Protein AF-A0A914WBE8-F1 (afdb_monomer)

Foldseek 3Di:
DADDPDPALVRVLVVCVVPPDQPEEAAEAPDPRLPPPVRQDCVSHYNYDHDDPVVDQADPVDRVRHCVVVVVLVVVLVVVCVVVVHDDPVCVRVSVVVSVLCVVDPDDPPSVVVVVVCCCVVVVVVVVVVD

Organism: NCBI:txid2011161

InterPro domains:
  IPR024445 ISXO2-like transposase domain [PF12762] (5-103)
  IPR024445 ISXO2-like transposase domain [SM01126] (1-104)
  IPR053164 IS1016-like transposase [PTHR47163] (1-114)

Nearest PDB structures (foldseek):
  8c9b-asse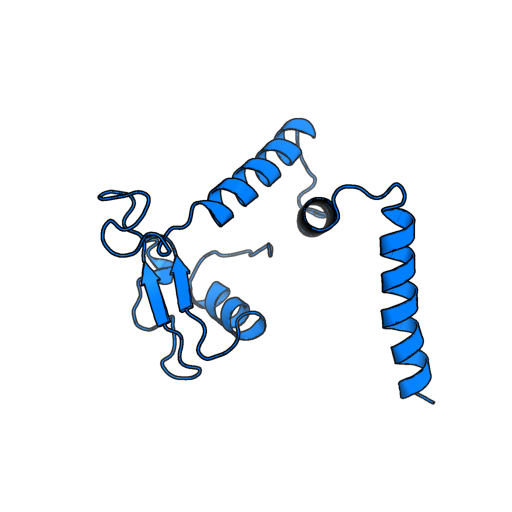mbly1_E  TM=3.883E-01  e=2.668E+00  Escherichia coli
  8c97-assembly1_E  TM=4.570E-01  e=5.809E+00  Escherichia coli
  8c9a-assembly1_E  TM=3.770E-01  e=4.200E+00  Escherichia coli
  6i28-assembly1_A  TM=3.849E-01  e=6.198E+00  Cydia pomonella granulosis virus (isolate Mexican)
  8c99-assembly1_E  TM=4.943E-01  e=7.529E+00  Escherichia coli

Solvent-accessible surface area (backbone atoms only — not comparable to full-atom values): 8111 Å² total; per-residue (Å²): 140,78,85,67,99,55,82,46,37,88,60,46,42,62,55,45,62,73,77,47,64,70,67,41,77,47,72,43,60,71,49,69,50,71,63,42,81,77,56,70,39,81,74,62,38,56,47,77,45,67,40,53,71,92,82,36,78,45,43,92,89,45,75,85,48,49,57,60,68,62,54,51,52,50,49,55,53,54,49,55,47,57,74,62,75,62,79,61,78,96,49,45,65,57,56,50,50,53,50,52,51,50,72,76,58,71,91,58,102,41,68,67,55,54,52,50,51,52,50,51,57,60,53,52,52,54,59,65,77,74,110

Secondary structure (DSSP, 8-state):
----S--SHHHHHHHHHHHS-TT-EEEEE--HHHH-TTTS-TTTT-EEEEE-TTT-SB-SS-TT-B-HHHHHHHHHHHHHHHHTT---GGGHHHHHHHHHHHHHSTT-S-HHHHHHHHHHHHHHHHHHHT-

Structure (mmCIF, N/CA/C/O backbone):
data_AF-A0A914WBE8-F1
#
_entry.id   AF-A0A914WBE8-F1
#
loop_
_atom_site.group_PDB
_atom_site.id
_atom_site.type_symbol
_atom_site.label_atom_id
_atom_site.label_alt_id
_atom_site.label_comp_id
_atom_site.label_asym_id
_atom_site.label_entity_id
_atom_site.label_seq_id
_atom_site.pdbx_PDB_ins_code
_atom_site.Cartn_x
_atom_site.Cartn_y
_atom_site.Cartn_z
_atom_site.occupancy
_atom_site.B_iso_or_equiv
_atom_site.auth_seq_id
_atom_site.auth_comp_id
_atom_site.auth_asym_id
_atom_site.auth_atom_id
_atom_site.pdbx_PDB_model_num
ATOM 1 N N . MET A 1 1 ? 1.634 -2.634 -3.545 1.00 87.50 1 MET A N 1
ATOM 2 C CA . MET A 1 1 ? 0.555 -2.949 -4.502 1.00 87.50 1 MET A CA 1
ATOM 3 C C . MET A 1 1 ? 0.769 -4.366 -4.963 1.00 87.50 1 MET A C 1
ATOM 5 O O . MET A 1 1 ? 1.912 -4.752 -5.155 1.00 87.50 1 MET A O 1
ATOM 9 N N . VAL A 1 2 ? -0.312 -5.123 -5.074 1.00 88.56 2 VAL A N 1
ATOM 10 C CA . VAL A 1 2 ? -0.303 -6.517 -5.516 1.00 88.56 2 VAL A CA 1
ATOM 11 C C . VAL A 1 2 ? -1.432 -6.639 -6.529 1.00 88.56 2 VAL A C 1
ATOM 13 O O . VAL A 1 2 ? -2.522 -6.114 -6.288 1.00 88.56 2 VAL A O 1
ATOM 16 N N . GLU A 1 3 ? -1.145 -7.241 -7.677 1.00 90.88 3 GLU A N 1
ATOM 17 C CA . GLU A 1 3 ? -2.164 -7.562 -8.672 1.00 90.88 3 GLU A CA 1
ATOM 18 C C . GLU A 1 3 ? -3.012 -8.736 -8.173 1.00 90.88 3 GLU A C 1
ATOM 20 O O . GLU A 1 3 ? -2.487 -9.688 -7.597 1.00 90.88 3 GLU A O 1
ATOM 25 N N . VAL A 1 4 ? -4.330 -8.642 -8.349 1.00 90.38 4 VAL A N 1
ATOM 26 C CA . VAL A 1 4 ? -5.281 -9.675 -7.933 1.00 90.38 4 VAL A CA 1
ATOM 27 C C . VAL A 1 4 ? -6.319 -9.889 -9.026 1.00 90.38 4 VAL A C 1
ATOM 29 O O . VAL A 1 4 ? -6.890 -8.925 -9.538 1.00 90.38 4 VAL A O 1
ATOM 32 N N . ASP A 1 5 ? -6.613 -11.150 -9.334 1.00 88.94 5 ASP A N 1
ATOM 33 C CA . ASP A 1 5 ? -7.613 -11.510 -10.350 1.00 88.94 5 ASP A CA 1
ATOM 34 C C . ASP A 1 5 ? -9.038 -11.166 -9.904 1.00 88.94 5 ASP A C 1
ATOM 36 O O . ASP A 1 5 ? -9.904 -10.793 -10.698 1.00 88.94 5 ASP A O 1
ATOM 40 N N . ARG A 1 6 ? -9.297 -11.293 -8.598 1.00 90.38 6 ARG A N 1
ATOM 41 C CA . ARG A 1 6 ? -10.583 -10.984 -7.977 1.00 90.38 6 ARG A CA 1
ATOM 42 C C . ARG A 1 6 ? -10.365 -10.115 -6.759 1.00 90.38 6 ARG A C 1
ATOM 44 O O . ARG A 1 6 ? -9.390 -10.256 -6.029 1.00 90.38 6 ARG A O 1
ATOM 51 N N . ARG A 1 7 ? -11.319 -9.222 -6.527 1.00 87.69 7 ARG A N 1
ATOM 52 C CA . ARG A 1 7 ? -11.278 -8.288 -5.402 1.00 87.69 7 ARG A CA 1
ATOM 53 C C . ARG A 1 7 ? -12.159 -8.748 -4.228 1.00 87.69 7 ARG A C 1
ATOM 55 O O . ARG A 1 7 ? -12.402 -7.982 -3.311 1.00 87.69 7 ARG A O 1
ATOM 62 N N . ASP A 1 8 ? -12.676 -9.972 -4.250 1.00 88.19 8 ASP A N 1
ATOM 63 C CA . ASP A 1 8 ? -13.454 -10.487 -3.123 1.00 88.19 8 ASP A CA 1
ATOM 64 C C . ASP A 1 8 ? -12.583 -10.787 -1.902 1.00 88.19 8 ASP A C 1
ATOM 66 O O . ASP A 1 8 ? -11.361 -10.923 -1.970 1.00 88.19 8 ASP A O 1
ATOM 70 N N . ALA A 1 9 ? -13.243 -10.875 -0.760 1.00 84.94 9 ALA A N 1
ATOM 71 C CA . ALA A 1 9 ? -12.573 -10.989 0.515 1.00 84.94 9 ALA A CA 1
ATOM 72 C C . ALA A 1 9 ? -11.835 -12.330 0.689 1.00 84.94 9 ALA A C 1
ATOM 74 O O . ALA A 1 9 ? -10.725 -12.350 1.218 1.00 84.94 9 ALA A O 1
ATOM 75 N N . ALA A 1 10 ? -12.353 -13.413 0.096 1.00 87.25 10 ALA A N 1
ATOM 76 C CA . ALA A 1 10 ? -11.671 -14.706 0.040 1.00 87.25 10 ALA A CA 1
ATOM 77 C C . ALA A 1 10 ? -10.312 -14.632 -0.685 1.00 87.25 10 ALA A C 1
ATOM 79 O O . ALA A 1 10 ? -9.390 -15.368 -0.336 1.00 87.25 10 ALA A O 1
ATOM 80 N N . THR A 1 11 ? -10.168 -13.744 -1.674 1.00 89.38 11 THR A N 1
ATOM 81 C CA . THR A 1 11 ? -8.883 -13.463 -2.327 1.00 89.38 11 THR A CA 1
ATOM 82 C C . THR A 1 11 ? -8.019 -12.485 -1.523 1.00 89.38 11 THR A C 1
ATOM 84 O O . THR A 1 11 ? -6.810 -12.682 -1.423 1.00 89.38 11 THR A O 1
ATOM 87 N N . LEU A 1 12 ? -8.606 -11.444 -0.927 1.00 88.25 12 LEU A N 1
ATOM 88 C CA . LEU A 1 12 ? -7.844 -10.397 -0.235 1.00 88.25 12 LEU A CA 1
ATOM 89 C C . LEU A 1 12 ? -7.328 -10.819 1.149 1.00 88.25 12 LEU A C 1
ATOM 91 O O . LEU A 1 12 ? -6.243 -10.395 1.546 1.00 88.25 12 LEU A O 1
ATOM 95 N N . MET A 1 13 ? -8.066 -11.650 1.885 1.00 87.00 13 MET A N 1
ATOM 96 C CA . MET A 1 13 ? -7.734 -11.975 3.272 1.00 87.00 13 MET A CA 1
ATOM 97 C C . MET A 1 13 ? -6.410 -12.736 3.436 1.00 87.00 13 MET A C 1
ATOM 99 O O . MET A 1 13 ? -5.598 -12.317 4.264 1.00 87.00 13 MET A O 1
ATOM 103 N N . PRO A 1 14 ? -6.103 -13.775 2.633 1.00 88.12 14 PRO A N 1
ATOM 104 C CA . PRO A 1 14 ? -4.800 -14.437 2.703 1.00 88.12 14 PRO A CA 1
ATOM 105 C C . PRO A 1 14 ? -3.635 -13.479 2.416 1.00 88.12 14 PRO A C 1
ATOM 107 O O . PRO A 1 14 ? -2.590 -13.561 3.058 1.00 88.12 14 PRO A O 1
ATOM 110 N N . ILE A 1 15 ? -3.827 -12.526 1.496 1.00 90.50 15 ILE A N 1
ATOM 111 C CA . ILE A 1 15 ? -2.816 -11.514 1.156 1.00 90.50 15 ILE A CA 1
ATOM 112 C C . ILE A 1 15 ? -2.595 -10.573 2.345 1.00 90.50 15 ILE A C 1
ATOM 114 O O . ILE A 1 15 ? -1.454 -10.294 2.710 1.00 90.50 15 ILE A O 1
ATOM 118 N N . ILE A 1 16 ? -3.669 -10.107 2.987 1.00 88.12 16 ILE A N 1
ATOM 119 C CA . ILE A 1 16 ? -3.570 -9.276 4.193 1.00 88.12 16 ILE A CA 1
ATOM 120 C C . ILE A 1 16 ? -2.819 -10.034 5.291 1.00 88.12 16 ILE A C 1
ATOM 122 O O . ILE A 1 16 ? -1.887 -9.485 5.868 1.00 88.12 16 ILE A O 1
ATOM 126 N N . GLN A 1 17 ? -3.152 -11.301 5.537 1.00 87.81 17 GLN A N 1
ATOM 127 C CA . GLN A 1 17 ? -2.494 -12.117 6.563 1.00 87.81 17 GLN A CA 1
ATOM 128 C C . GLN A 1 17 ? -1.010 -12.370 6.290 1.00 87.81 17 GLN A C 1
ATOM 130 O O . GLN A 1 17 ? -0.215 -12.443 7.225 1.00 87.81 17 GLN A O 1
ATOM 135 N N . GLN A 1 18 ? -0.631 -12.486 5.019 1.00 90.25 18 GLN A N 1
ATOM 136 C CA . GLN A 1 18 ? 0.757 -12.682 4.619 1.00 90.25 18 GLN A CA 1
ATOM 137 C C . GLN A 1 18 ? 1.624 -11.443 4.883 1.00 90.25 18 GLN A C 1
ATOM 139 O O . GLN A 1 18 ? 2.783 -11.580 5.272 1.00 90.25 18 GLN A O 1
ATOM 144 N N . TRP A 1 19 ? 1.087 -10.242 4.647 1.00 89.88 19 TRP A N 1
ATOM 145 C CA . TRP A 1 19 ? 1.879 -9.005 4.620 1.00 89.88 19 TRP A CA 1
ATOM 146 C C . TRP A 1 19 ? 1.629 -8.065 5.802 1.00 89.88 19 TRP A C 1
ATOM 148 O O . TRP A 1 19 ? 2.448 -7.185 6.064 1.00 89.88 19 TRP A O 1
ATOM 158 N N . VAL A 1 20 ? 0.516 -8.228 6.519 1.00 89.06 20 VAL A N 1
ATOM 159 C CA . VAL A 1 20 ? 0.127 -7.381 7.650 1.00 89.06 20 VAL A CA 1
ATOM 160 C C . VAL A 1 20 ? 0.274 -8.155 8.949 1.00 89.06 20 VAL A C 1
ATOM 162 O O . VAL A 1 20 ? -0.369 -9.183 9.170 1.00 89.06 20 VAL A O 1
ATOM 165 N N . LEU A 1 21 ? 1.095 -7.610 9.846 1.00 91.06 21 LEU A N 1
ATOM 166 C CA . LEU A 1 21 ? 1.358 -8.217 11.143 1.00 91.06 21 LEU A CA 1
ATOM 167 C C . LEU A 1 21 ? 0.072 -8.343 11.983 1.00 91.06 21 LEU A C 1
ATOM 169 O O . LEU A 1 21 ? -0.711 -7.385 12.045 1.00 91.06 21 LEU A O 1
ATOM 173 N N . PRO A 1 22 ? -0.116 -9.471 12.691 1.00 89.38 22 PRO A N 1
ATOM 174 C CA . PRO A 1 22 ? -1.112 -9.602 13.752 1.00 89.38 22 PRO A CA 1
ATOM 175 C C . PRO A 1 22 ? -1.074 -8.424 14.735 1.00 89.38 22 PRO A C 1
ATOM 177 O O . PRO A 1 22 ? 0.001 -7.948 15.092 1.00 89.38 22 PRO A O 1
ATOM 180 N N . GLY A 1 23 ? -2.233 -7.958 15.192 1.00 87.88 23 GLY A N 1
ATOM 181 C CA . GLY A 1 23 ? -2.366 -6.817 16.107 1.00 87.88 23 GLY A CA 1
ATOM 182 C C . GLY A 1 23 ? -2.389 -5.449 15.419 1.00 87.88 23 GLY A C 1
ATOM 183 O O . GLY A 1 23 ? -2.658 -4.440 16.072 1.00 87.88 23 GLY A O 1
ATOM 184 N N . SER A 1 24 ? -2.131 -5.390 14.109 1.00 90.50 24 SER A N 1
ATOM 185 C CA . SER A 1 24 ? -2.136 -4.128 13.365 1.00 90.50 24 SER A CA 1
ATOM 186 C C . SER A 1 24 ? -3.540 -3.533 13.247 1.00 90.50 24 SER A C 1
ATOM 188 O O . SER A 1 24 ? -4.549 -4.241 13.158 1.00 90.50 24 SER A O 1
ATOM 190 N N . ARG A 1 25 ? -3.596 -2.200 13.177 1.00 90.38 25 ARG A N 1
ATOM 191 C CA . ARG A 1 25 ? -4.806 -1.460 12.813 1.00 90.38 25 ARG A CA 1
ATOM 192 C C . ARG A 1 25 ? -4.902 -1.365 11.291 1.00 90.38 25 ARG A C 1
ATOM 194 O O . ARG A 1 25 ? -4.005 -0.810 10.660 1.00 90.38 25 ARG A O 1
ATOM 201 N N . VAL A 1 26 ? -5.977 -1.895 10.715 1.00 89.88 26 VAL A N 1
ATOM 202 C CA . VAL A 1 26 ? -6.243 -1.883 9.271 1.00 89.88 26 VAL A CA 1
ATOM 203 C C . VAL A 1 26 ? -7.352 -0.876 8.989 1.00 89.88 26 VAL A C 1
ATOM 205 O O . VAL A 1 26 ? -8.459 -1.014 9.505 1.00 89.88 26 VAL A O 1
ATOM 208 N N . ILE A 1 27 ? -7.047 0.144 8.186 1.00 90.75 27 ILE A N 1
ATOM 209 C CA . ILE A 1 27 ? -7.990 1.201 7.806 1.00 90.75 27 ILE A CA 1
ATOM 210 C C . ILE A 1 27 ? -8.374 0.996 6.340 1.00 90.75 27 ILE A C 1
ATOM 212 O O . ILE A 1 27 ? -7.494 0.958 5.478 1.00 90.75 27 ILE A O 1
ATOM 216 N N . THR A 1 28 ? -9.667 0.859 6.052 1.00 89.88 28 THR A N 1
ATOM 217 C CA . THR A 1 28 ? -10.188 0.678 4.684 1.00 89.88 28 THR A CA 1
ATOM 218 C C . THR A 1 28 ? -11.307 1.665 4.383 1.00 89.88 28 THR A C 1
ATOM 220 O O . THR A 1 28 ? -11.820 2.330 5.280 1.00 89.88 28 THR A O 1
ATOM 223 N N . ASP A 1 29 ? -11.729 1.731 3.122 1.00 87.06 29 ASP A N 1
ATOM 224 C CA . ASP A 1 29 ? -13.035 2.291 2.780 1.00 87.06 29 ASP A CA 1
ATOM 225 C C . ASP A 1 29 ? -14.174 1.327 3.195 1.00 87.06 29 ASP A C 1
ATOM 227 O O . ASP A 1 29 ? -13.945 0.258 3.773 1.00 87.06 29 ASP A O 1
ATOM 231 N N . GLN A 1 30 ? -15.419 1.712 2.908 1.00 86.25 30 GLN A N 1
ATOM 232 C CA . GLN A 1 30 ? -16.621 0.917 3.191 1.00 86.25 30 GLN A CA 1
ATOM 233 C C . GLN A 1 30 ? -16.990 -0.071 2.078 1.00 86.25 30 GLN A C 1
ATOM 235 O O . GLN A 1 30 ? -18.163 -0.421 1.910 1.00 86.25 30 GLN A O 1
ATOM 240 N N . TRP A 1 31 ? -16.026 -0.517 1.274 1.00 84.38 31 TRP A N 1
ATOM 241 C CA . TRP A 1 31 ? -16.340 -1.476 0.231 1.00 84.38 31 TRP A CA 1
ATOM 242 C C . TRP A 1 31 ? -16.783 -2.827 0.818 1.00 84.38 31 TRP A C 1
ATOM 244 O O . TRP A 1 31 ? -16.256 -3.297 1.826 1.00 84.38 31 TRP A O 1
ATOM 254 N N . GLY A 1 32 ? -17.779 -3.461 0.187 1.00 81.06 32 GLY A N 1
ATOM 255 C CA . GLY A 1 32 ? -18.492 -4.610 0.760 1.00 81.06 32 GLY A CA 1
ATOM 256 C C . GLY A 1 32 ? -17.600 -5.800 1.125 1.00 81.06 32 GLY A C 1
ATOM 257 O O . GLY A 1 32 ? -17.879 -6.477 2.108 1.00 81.06 32 GLY A O 1
ATOM 258 N N . ALA A 1 33 ? -16.501 -6.009 0.391 1.00 80.19 33 ALA A N 1
ATOM 259 C CA . ALA A 1 33 ? -15.522 -7.053 0.693 1.00 80.19 33 ALA A CA 1
ATOM 260 C C . ALA A 1 33 ? -14.793 -6.831 2.033 1.00 80.19 33 ALA A C 1
ATOM 262 O O . ALA A 1 33 ? -14.401 -7.797 2.672 1.00 80.19 33 ALA A O 1
ATOM 263 N N . TYR A 1 34 ? -14.631 -5.585 2.489 1.00 79.81 34 TYR A N 1
ATOM 264 C CA . TYR A 1 34 ? -13.991 -5.280 3.775 1.00 79.81 34 TYR A CA 1
ATOM 265 C C . TYR A 1 34 ? -14.976 -5.251 4.945 1.00 79.81 34 TYR A C 1
ATOM 267 O O . TYR A 1 34 ? -14.580 -5.434 6.090 1.00 79.81 34 TYR A O 1
ATOM 275 N N . MET A 1 35 ? -16.256 -4.991 4.669 1.00 75.81 35 MET A N 1
ATOM 276 C CA . MET A 1 35 ? -17.282 -4.779 5.696 1.00 75.81 35 MET A CA 1
ATOM 277 C C . MET A 1 35 ? -17.899 -6.072 6.237 1.00 75.81 35 MET A C 1
ATOM 279 O O . MET A 1 35 ? -18.587 -6.043 7.258 1.00 75.81 35 MET A O 1
ATOM 283 N N . ALA A 1 36 ? -17.703 -7.207 5.566 1.00 68.94 36 ALA A N 1
ATOM 284 C CA . ALA A 1 36 ? -18.192 -8.481 6.067 1.00 68.94 36 ALA A CA 1
ATOM 285 C C . ALA A 1 36 ? -17.412 -8.859 7.342 1.00 68.94 36 ALA A C 1
ATOM 287 O O . ALA A 1 36 ? -16.215 -9.116 7.310 1.00 68.94 36 ALA A O 1
ATOM 288 N N . ALA A 1 37 ? -18.101 -8.896 8.487 1.00 54.53 37 ALA A N 1
ATOM 289 C CA . ALA A 1 37 ? -17.515 -9.110 9.819 1.00 54.53 37 ALA A CA 1
ATOM 290 C C . ALA A 1 37 ? -16.768 -10.452 10.001 1.00 54.53 37 ALA A C 1
ATOM 292 O O . ALA A 1 37 ? -16.142 -10.669 11.033 1.00 54.53 37 ALA A O 1
ATOM 293 N N . GLN A 1 38 ? -16.851 -11.360 9.024 1.00 57.59 38 GLN A N 1
ATOM 294 C CA . GLN A 1 38 ? -16.107 -12.623 8.994 1.00 57.59 38 GLN A CA 1
ATOM 295 C C . GLN A 1 38 ? -14.708 -12.483 8.388 1.00 57.59 38 GLN A C 1
ATOM 297 O O . GLN A 1 38 ? -13.895 -13.390 8.542 1.00 57.59 38 GLN A O 1
ATOM 302 N N . GLU A 1 39 ? -14.432 -11.379 7.697 1.00 65.44 39 GLU A N 1
ATOM 303 C CA . GLU A 1 39 ? -13.248 -11.282 6.854 1.00 65.44 39 GLU A CA 1
ATOM 304 C C . GLU A 1 39 ? -12.011 -10.979 7.686 1.00 65.44 39 GLU A C 1
ATOM 306 O O . GLU A 1 39 ? -11.029 -11.692 7.554 1.00 65.44 39 GLU A O 1
ATOM 311 N N . PHE A 1 40 ? -12.049 -10.019 8.617 1.00 72.75 40 PHE A N 1
ATOM 312 C CA . PHE A 1 40 ? -10.940 -9.824 9.555 1.00 72.75 40 PHE A CA 1
ATOM 313 C C . PHE A 1 40 ? -11.064 -10.810 10.722 1.00 72.75 40 PHE A C 1
ATOM 315 O O . PHE A 1 40 ? -11.914 -10.613 11.596 1.00 72.75 40 PHE A O 1
ATOM 322 N N . PRO A 1 41 ? -10.246 -11.877 10.771 1.00 69.75 41 PRO A N 1
ATOM 323 C CA . PRO A 1 41 ? -10.373 -12.867 11.823 1.00 69.75 41 PRO A CA 1
ATOM 324 C C . PRO A 1 41 ? -10.018 -12.255 13.181 1.00 69.75 41 PRO A C 1
ATOM 326 O O . PRO A 1 41 ? -9.162 -11.380 13.301 1.00 69.75 41 PRO A O 1
ATOM 329 N N . ALA A 1 42 ? -10.631 -12.781 14.240 1.00 65.50 42 ALA A N 1
ATOM 330 C CA . ALA A 1 42 ? -10.222 -12.466 15.609 1.00 65.50 42 ALA A CA 1
ATOM 331 C C . ALA A 1 42 ? -8.829 -13.038 15.952 1.00 65.50 42 ALA A C 1
ATOM 333 O O . ALA A 1 42 ? -8.229 -12.639 16.948 1.00 65.50 42 ALA A O 1
ATOM 334 N N . ASN A 1 43 ? -8.319 -13.973 15.139 1.00 58.91 43 ASN A N 1
ATOM 335 C CA . ASN A 1 43 ? -7.002 -14.583 15.273 1.00 58.91 43 ASN A CA 1
ATOM 336 C C . ASN A 1 43 ? -6.370 -14.832 13.883 1.00 58.91 43 ASN A C 1
ATOM 338 O O . ASN A 1 43 ? -6.904 -15.659 13.142 1.00 58.91 43 ASN A O 1
ATOM 342 N N . PRO A 1 44 ? -5.249 -14.180 13.526 1.00 63.84 44 PRO A N 1
ATOM 343 C CA . PRO A 1 44 ? -4.588 -13.109 14.271 1.00 63.84 44 PRO A CA 1
ATOM 344 C C . PRO A 1 44 ? -5.488 -11.879 14.430 1.00 63.84 44 PRO A C 1
ATOM 346 O O . PRO A 1 44 ? -6.231 -11.537 13.521 1.00 63.84 44 PRO A O 1
ATOM 349 N N . GLN A 1 45 ? -5.441 -11.225 15.590 1.00 78.25 45 GLN A N 1
ATOM 350 C CA . GLN A 1 45 ? -6.361 -10.131 15.905 1.00 78.25 45 GLN A CA 1
ATOM 351 C C . GLN A 1 45 ? -6.006 -8.874 15.101 1.00 78.25 45 GLN A C 1
ATOM 353 O O . GLN A 1 45 ? -4.941 -8.303 15.309 1.00 78.25 45 GLN A O 1
ATOM 358 N N . TYR A 1 46 ? -6.883 -8.419 14.207 1.00 86.19 46 TYR A N 1
ATOM 359 C CA . TYR A 1 46 ? -6.759 -7.114 13.546 1.00 86.19 46 TYR A CA 1
ATOM 360 C C . TYR A 1 46 ? -7.751 -6.117 14.145 1.00 86.19 46 TYR A C 1
ATOM 362 O O . TYR A 1 46 ? -8.895 -6.468 14.429 1.00 86.19 46 TYR A O 1
ATOM 370 N N . THR A 1 47 ? -7.341 -4.855 14.282 1.00 88.12 47 THR A N 1
ATOM 371 C CA . THR A 1 47 ? -8.279 -3.762 14.583 1.00 88.12 47 THR A CA 1
ATOM 372 C C . THR A 1 47 ? -8.715 -3.137 13.266 1.00 88.12 47 THR A C 1
ATOM 374 O O . THR A 1 47 ? -7.971 -2.346 12.686 1.00 88.12 47 THR A O 1
ATOM 377 N N . HIS A 1 48 ? -9.894 -3.506 12.769 1.00 87.94 48 HIS A N 1
ATOM 378 C CA . HIS A 1 48 ? -10.426 -2.958 11.520 1.00 87.94 48 HIS A CA 1
ATOM 379 C C . HIS A 1 48 ? -11.241 -1.685 11.762 1.00 87.94 48 HIS A C 1
ATOM 381 O O . HIS A 1 48 ? -12.076 -1.626 12.664 1.00 87.94 48 HIS A O 1
ATOM 387 N N . VAL A 1 49 ? -10.982 -0.661 10.949 1.00 88.38 49 VAL A N 1
ATOM 388 C CA . VAL A 1 49 ? -11.711 0.609 10.949 1.00 88.38 49 VAL A CA 1
ATOM 389 C C . VAL A 1 49 ? -12.059 0.975 9.509 1.00 88.38 49 VAL A C 1
ATOM 391 O O . VAL A 1 49 ? -11.178 1.041 8.654 1.00 88.38 49 VAL A O 1
ATOM 394 N N . ALA A 1 50 ? -13.333 1.250 9.240 1.00 87.56 50 ALA A N 1
ATOM 395 C CA . ALA A 1 50 ? -13.796 1.657 7.917 1.00 87.56 50 ALA A CA 1
ATOM 396 C C . ALA A 1 50 ? -14.098 3.163 7.866 1.00 87.56 50 ALA A C 1
ATOM 398 O O . ALA A 1 50 ? -14.849 3.682 8.694 1.00 87.56 50 ALA A O 1
ATOM 399 N N . VAL A 1 51 ? -13.550 3.854 6.866 1.00 86.00 51 VAL A N 1
ATOM 400 C CA . VAL A 1 51 ? -13.780 5.280 6.602 1.00 86.00 51 VAL A CA 1
ATOM 401 C C . VAL A 1 51 ? -15.056 5.451 5.788 1.00 86.00 51 VAL A C 1
ATOM 403 O O . VAL A 1 51 ? -15.187 4.918 4.684 1.00 86.00 51 VAL A O 1
ATOM 406 N N . ASN A 1 52 ? -16.005 6.229 6.313 1.00 85.06 52 ASN A N 1
ATOM 407 C CA . ASN A 1 52 ? -17.243 6.532 5.604 1.00 85.06 52 ASN A CA 1
ATOM 408 C C . ASN A 1 52 ? -17.115 7.805 4.753 1.00 85.06 52 ASN A C 1
ATOM 410 O O . ASN A 1 52 ? -17.451 8.904 5.202 1.00 85.06 52 ASN A O 1
ATOM 414 N N . HIS A 1 53 ? -16.735 7.635 3.485 1.00 82.75 53 HIS A N 1
ATOM 415 C CA . HIS A 1 53 ? -16.580 8.733 2.522 1.00 82.75 53 HIS A CA 1
ATOM 416 C C . HIS A 1 53 ? -17.866 9.514 2.209 1.00 82.75 53 HIS A C 1
ATOM 418 O O . HIS A 1 53 ? -17.784 10.611 1.662 1.00 82.75 53 HIS A O 1
ATOM 424 N N . THR A 1 54 ? -19.053 9.005 2.563 1.00 85.12 54 THR A N 1
ATOM 425 C CA . THR A 1 54 ? -20.297 9.787 2.431 1.00 85.12 54 THR A CA 1
ATOM 426 C C . THR A 1 54 ? -20.454 10.833 3.536 1.00 8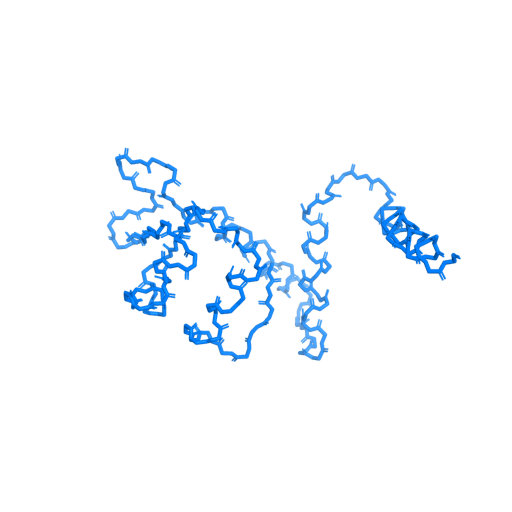5.12 54 THR A C 1
ATOM 428 O O . THR A 1 54 ? -21.164 11.819 3.353 1.00 85.12 54 THR A O 1
ATOM 431 N N . LEU A 1 55 ? -19.782 10.641 4.676 1.00 84.81 55 LEU A N 1
ATOM 432 C CA . LEU A 1 55 ? -19.877 11.513 5.847 1.00 84.81 55 LEU A CA 1
ATOM 433 C C . LEU A 1 55 ? -18.641 12.400 6.020 1.00 84.81 55 LEU A C 1
ATOM 435 O O . LEU A 1 55 ? -18.763 13.555 6.443 1.00 84.81 55 LEU A O 1
ATOM 439 N N . HIS A 1 56 ? -17.452 11.851 5.761 1.00 82.75 56 HIS A N 1
ATOM 440 C CA . HIS A 1 56 ? -16.179 12.527 5.982 1.00 82.75 56 HIS A CA 1
ATOM 441 C C . HIS A 1 56 ? -15.027 11.863 5.206 1.00 82.75 56 HIS A C 1
ATOM 443 O O . HIS A 1 56 ? -15.002 10.652 5.023 1.00 82.75 56 HIS A O 1
ATOM 449 N N . PHE A 1 57 ? -14.045 12.663 4.778 1.00 81.56 57 PHE A N 1
ATOM 450 C CA . PHE A 1 57 ? -12.802 12.176 4.149 1.00 81.56 57 PHE A CA 1
ATOM 451 C C . PHE A 1 57 ? -11.709 11.826 5.171 1.00 81.56 57 PHE A C 1
ATOM 453 O O . PHE A 1 57 ? -10.798 11.055 4.891 1.00 81.56 57 PHE A O 1
ATOM 460 N N . VAL A 1 58 ? -11.805 12.413 6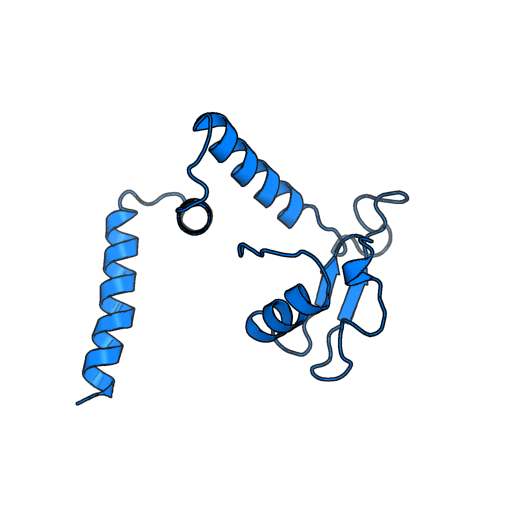.360 1.00 85.12 58 VAL A N 1
ATOM 461 C CA . VAL A 1 58 ? -10.964 12.158 7.530 1.00 85.12 58 VAL A CA 1
ATOM 462 C C . VAL A 1 58 ? -11.916 12.091 8.715 1.00 85.12 58 VAL A C 1
ATOM 464 O O . VAL A 1 58 ? -12.794 12.955 8.813 1.00 85.12 58 VAL A O 1
ATOM 467 N N . ASP A 1 59 ? -11.798 11.080 9.575 1.00 85.94 59 ASP A N 1
ATOM 468 C CA . ASP A 1 59 ? -12.658 10.998 10.758 1.00 85.94 59 ASP A CA 1
ATOM 469 C C . ASP A 1 59 ? -12.526 12.274 11.608 1.00 85.94 59 ASP A C 1
ATOM 471 O O . ASP A 1 59 ? -11.444 12.839 11.782 1.00 85.94 59 ASP A O 1
ATOM 475 N N . ARG A 1 60 ? -13.665 12.780 12.091 1.00 83.75 60 ARG A N 1
ATOM 476 C CA . ARG A 1 60 ? -13.723 14.071 12.795 1.00 83.75 60 ARG A CA 1
ATOM 477 C C . ARG A 1 60 ? -13.128 14.004 14.200 1.00 83.75 60 ARG A C 1
ATOM 479 O O . ARG A 1 60 ? -12.721 15.038 14.721 1.00 83.75 60 ARG A O 1
ATOM 486 N N . ASN A 1 61 ? -13.134 12.823 14.811 1.00 88.00 61 ASN A N 1
ATOM 487 C CA . ASN A 1 61 ? -12.695 12.594 16.181 1.00 88.00 61 ASN A CA 1
ATOM 488 C C . ASN A 1 61 ? -11.255 12.066 16.229 1.00 88.00 61 ASN A C 1
ATOM 490 O O . ASN A 1 61 ? -10.526 12.398 17.160 1.00 88.00 61 ASN A O 1
ATOM 494 N N . ASP A 1 62 ? -10.838 11.277 15.234 1.00 88.12 62 ASP A N 1
ATOM 495 C CA . ASP A 1 62 ? -9.466 10.779 15.096 1.00 88.12 62 ASP A CA 1
ATOM 496 C C . ASP A 1 62 ? -8.922 11.038 13.673 1.00 88.12 62 ASP A C 1
ATOM 498 O O . ASP A 1 62 ? -9.180 10.262 12.750 1.00 88.12 62 ASP A O 1
ATOM 502 N N . PRO A 1 63 ? -8.091 12.080 13.471 1.00 88.81 63 PRO A N 1
ATOM 503 C CA . PRO A 1 63 ? -7.569 12.424 12.150 1.00 88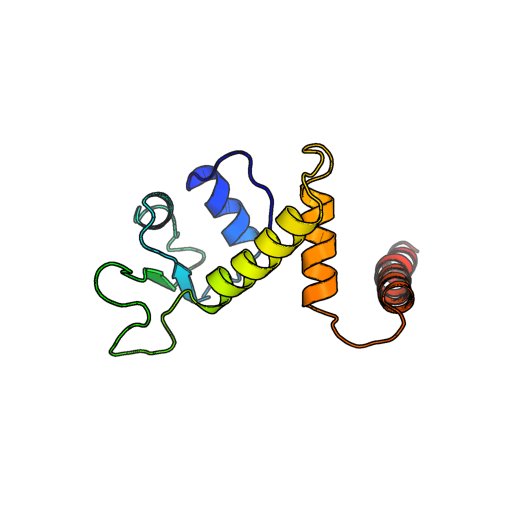.81 63 PRO A CA 1
ATOM 504 C C . PRO A 1 63 ? -6.632 11.363 11.551 1.00 88.81 63 PRO A C 1
ATOM 506 O O . PRO A 1 63 ? -6.302 11.433 10.365 1.00 88.81 63 PRO A O 1
ATOM 509 N N . THR A 1 64 ? -6.200 10.369 12.335 1.00 88.81 64 THR A N 1
ATOM 510 C CA . THR A 1 64 ? -5.391 9.247 11.840 1.00 88.81 64 THR A CA 1
ATOM 511 C C . THR A 1 64 ? -6.217 8.212 11.071 1.00 88.81 64 THR A C 1
ATOM 513 O O . THR A 1 64 ? -5.642 7.378 10.373 1.00 88.81 64 THR A O 1
ATOM 516 N N . ILE A 1 65 ? -7.551 8.276 11.149 1.00 89.44 65 ILE A N 1
ATOM 517 C CA . ILE A 1 65 ? -8.475 7.404 10.420 1.00 89.44 65 ILE A CA 1
ATOM 518 C C . ILE A 1 65 ? -8.832 8.067 9.084 1.00 89.44 65 ILE A C 1
ATOM 520 O O . ILE A 1 65 ? -9.749 8.885 8.982 1.00 89.44 65 ILE A O 1
ATOM 524 N N . ASN A 1 66 ? -8.061 7.740 8.048 1.00 91.81 66 ASN A N 1
ATOM 525 C CA . ASN A 1 66 ? -8.306 8.154 6.667 1.00 91.81 66 ASN A CA 1
ATOM 526 C C . ASN A 1 66 ? -7.593 7.217 5.674 1.00 91.81 66 ASN A C 1
ATOM 528 O O . ASN A 1 66 ? -6.677 6.482 6.042 1.00 91.81 66 ASN A O 1
ATOM 532 N N . THR A 1 67 ? -7.988 7.276 4.403 1.00 91.69 67 THR A N 1
ATOM 533 C CA . THR A 1 67 ? -7.400 6.519 3.279 1.00 91.69 67 THR A CA 1
ATOM 534 C C . THR A 1 67 ? -6.610 7.415 2.315 1.00 91.69 67 THR A C 1
ATOM 536 O O . THR A 1 67 ? -6.170 6.968 1.255 1.00 91.69 67 THR A O 1
ATOM 539 N N . ASN A 1 68 ? -6.359 8.677 2.677 1.00 91.56 68 ASN A N 1
ATOM 540 C CA . ASN A 1 68 ? -5.800 9.686 1.770 1.00 91.56 68 ASN A CA 1
ATOM 541 C C . ASN A 1 68 ? -4.428 9.292 1.214 1.00 91.56 68 ASN A C 1
ATOM 543 O O . ASN A 1 68 ? -4.142 9.507 0.037 1.00 91.56 68 ASN A O 1
ATOM 547 N N . MET A 1 69 ? -3.571 8.702 2.053 1.00 90.19 69 MET A N 1
ATOM 548 C CA . MET A 1 69 ? -2.234 8.281 1.631 1.00 90.19 69 MET A CA 1
ATOM 549 C C . MET A 1 69 ? -2.308 7.212 0.534 1.00 90.19 69 MET A C 1
ATOM 551 O O . MET A 1 69 ? -1.612 7.322 -0.476 1.00 90.19 69 MET A O 1
ATOM 555 N N . VAL A 1 70 ? -3.170 6.202 0.700 1.00 91.25 70 VAL A N 1
ATOM 556 C CA . VAL A 1 70 ? -3.309 5.126 -0.289 1.00 91.25 70 VAL A CA 1
ATOM 557 C C . VAL A 1 70 ? -4.003 5.626 -1.559 1.00 91.25 70 VAL A C 1
ATOM 559 O O . VAL A 1 70 ? -3.571 5.290 -2.659 1.00 91.25 70 VAL A O 1
ATOM 562 N N . GLU A 1 71 ? -5.003 6.502 -1.444 1.00 91.69 71 GLU A N 1
ATOM 563 C CA . GLU A 1 71 ? -5.654 7.147 -2.593 1.00 91.69 71 GLU A CA 1
ATOM 564 C C . GLU A 1 71 ? -4.680 8.009 -3.403 1.00 91.69 71 GLU A C 1
ATOM 566 O O . GLU A 1 71 ? -4.637 7.920 -4.635 1.00 91.69 71 GLU A O 1
ATOM 571 N N . GLY A 1 72 ? -3.853 8.799 -2.714 1.00 92.81 72 GLY A N 1
ATOM 572 C CA . GLY A 1 72 ? -2.787 9.589 -3.316 1.00 92.81 72 GLY A CA 1
ATOM 573 C C . GLY A 1 72 ? -1.772 8.704 -4.033 1.00 92.81 72 GLY A C 1
ATOM 574 O O . GLY A 1 72 ? -1.459 8.946 -5.199 1.00 92.81 72 GLY A O 1
ATOM 575 N N . PHE A 1 73 ? -1.311 7.632 -3.390 1.00 92.69 73 PHE A N 1
ATOM 576 C CA . PHE A 1 73 ? -0.387 6.668 -3.990 1.00 92.69 73 PHE A CA 1
ATOM 577 C C . PHE A 1 73 ? -0.951 6.045 -5.279 1.00 92.69 73 PHE A C 1
ATOM 579 O O . PHE A 1 73 ? -0.292 6.040 -6.324 1.00 92.69 73 PHE A O 1
ATOM 586 N N . TRP A 1 74 ? -2.217 5.613 -5.253 1.00 93.25 74 TRP A N 1
ATOM 587 C CA . TRP A 1 74 ? -2.918 5.121 -6.441 1.00 93.25 74 TRP A CA 1
ATOM 588 C C . TRP A 1 74 ? -3.076 6.188 -7.524 1.00 93.25 74 TRP A C 1
ATOM 590 O O . TRP A 1 74 ? -3.022 5.864 -8.711 1.00 93.25 74 TRP A O 1
ATOM 600 N N . SER A 1 75 ? -3.291 7.451 -7.153 1.00 94.50 75 SER A N 1
ATOM 601 C CA . SER A 1 75 ? -3.370 8.561 -8.107 1.00 94.50 75 SER A CA 1
ATOM 602 C C . SER A 1 75 ? -2.069 8.711 -8.902 1.00 94.50 75 SER A C 1
ATOM 604 O O . SER A 1 75 ? -2.108 8.722 -10.134 1.00 94.50 75 SER A O 1
ATOM 606 N N . HIS A 1 76 ? -0.918 8.707 -8.221 1.00 93.38 76 HIS A N 1
ATOM 607 C CA . HIS A 1 76 ? 0.403 8.775 -8.857 1.00 93.38 76 HIS A CA 1
ATOM 608 C C . HIS A 1 76 ? 0.667 7.566 -9.771 1.00 93.38 76 HIS A C 1
ATOM 610 O O . HIS A 1 76 ? 1.112 7.732 -10.909 1.00 93.38 76 HIS A O 1
ATOM 616 N N . SER A 1 77 ? 0.325 6.353 -9.320 1.00 93.38 77 SER A N 1
ATOM 617 C CA . SER A 1 77 ? 0.454 5.132 -10.131 1.00 93.38 77 SER A CA 1
ATOM 618 C C . SER A 1 77 ? -0.378 5.213 -11.416 1.00 93.38 77 SER A C 1
ATOM 620 O O . SER A 1 77 ? 0.146 5.062 -12.524 1.00 93.38 77 SER A O 1
ATOM 622 N N . LYS A 1 78 ? -1.668 5.557 -11.290 1.00 92.00 78 LYS A N 1
ATOM 623 C CA . LYS A 1 78 ? -2.573 5.739 -12.435 1.00 92.00 78 LYS A CA 1
ATOM 624 C C . LYS A 1 78 ? -2.079 6.827 -13.379 1.00 92.00 78 LYS A C 1
ATOM 626 O O . LYS A 1 78 ? -2.219 6.685 -14.592 1.00 92.00 78 LYS A O 1
ATOM 631 N N . GLN A 1 79 ? -1.519 7.913 -12.850 1.00 93.62 79 GLN A N 1
ATOM 632 C CA . GLN A 1 79 ? -0.951 8.974 -13.668 1.00 93.62 79 GLN A CA 1
ATOM 633 C C . GLN A 1 79 ? 0.182 8.427 -14.541 1.00 93.62 79 GLN A C 1
ATOM 635 O O . GLN A 1 79 ? 0.093 8.560 -15.760 1.00 93.62 79 GLN A O 1
ATOM 640 N N . LYS A 1 80 ? 1.183 7.742 -13.968 1.00 91.38 80 LYS A N 1
ATOM 641 C CA . LYS A 1 80 ? 2.273 7.108 -14.736 1.00 91.38 80 LYS A CA 1
ATOM 642 C C . LYS A 1 80 ? 1.741 6.211 -15.859 1.00 91.38 80 LYS A C 1
ATOM 644 O O . LYS A 1 80 ? 2.205 6.307 -16.992 1.00 91.38 80 LYS A O 1
ATOM 649 N N . PHE A 1 81 ? 0.743 5.376 -15.574 1.00 91.12 81 PHE A N 1
ATOM 650 C CA . PHE A 1 81 ? 0.143 4.490 -16.580 1.00 91.12 81 PHE A CA 1
ATOM 651 C C . PHE A 1 81 ? -0.555 5.257 -17.711 1.00 91.12 81 PHE A C 1
ATOM 653 O O . PHE A 1 81 ? -0.427 4.883 -18.877 1.00 91.12 81 PHE A O 1
ATOM 660 N N . ARG A 1 82 ? -1.208 6.389 -17.410 1.00 91.62 82 ARG A N 1
ATOM 661 C CA . ARG A 1 82 ? -1.759 7.285 -18.443 1.00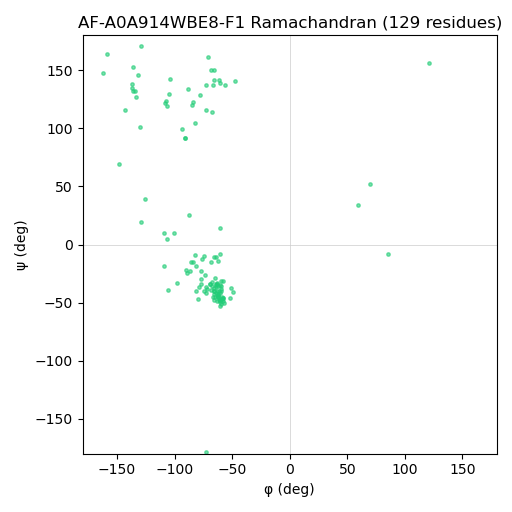 91.62 82 ARG A CA 1
ATOM 662 C C . ARG A 1 82 ? -0.665 7.888 -19.329 1.00 91.62 82 ARG A C 1
ATOM 664 O O . ARG A 1 82 ? -0.861 7.961 -20.539 1.00 91.62 82 ARG A O 1
ATOM 671 N N . TRP A 1 83 ? 0.480 8.279 -18.761 1.00 91.75 83 TRP A N 1
ATOM 672 C CA . TRP A 1 83 ? 1.616 8.812 -19.532 1.00 91.75 83 TRP A CA 1
ATOM 673 C C . TRP A 1 83 ? 2.202 7.792 -20.513 1.00 91.75 83 TRP A C 1
ATOM 675 O O . TRP A 1 83 ? 2.616 8.175 -21.604 1.00 91.75 83 TRP A O 1
ATOM 685 N N . MET A 1 84 ? 2.181 6.502 -20.165 1.00 90.56 84 MET A N 1
ATOM 686 C CA . MET A 1 84 ? 2.652 5.426 -21.047 1.00 90.56 84 MET A CA 1
ATOM 687 C C . MET A 1 84 ? 1.695 5.104 -22.207 1.00 90.56 84 MET A C 1
ATOM 689 O O . MET A 1 84 ? 2.092 4.402 -23.130 1.00 90.56 84 MET A O 1
ATOM 693 N N . ARG A 1 85 ? 0.469 5.656 -22.213 1.00 88.31 85 ARG A N 1
ATOM 694 C CA . ARG A 1 85 ? -0.559 5.440 -23.255 1.00 88.31 85 ARG A CA 1
ATOM 695 C C . ARG A 1 85 ? -0.972 3.973 -23.442 1.00 88.31 85 ARG A C 1
ATOM 697 O O . ARG A 1 85 ? -1.329 3.566 -24.543 1.00 88.31 85 ARG A O 1
ATOM 704 N N . GLY A 1 86 ? -0.975 3.211 -22.353 1.00 78.56 86 GLY A N 1
ATOM 705 C CA . GLY A 1 86 ? -1.308 1.788 -22.342 1.00 78.56 86 GLY A CA 1
ATOM 706 C C . GLY A 1 86 ? -0.157 0.942 -21.810 1.00 78.56 86 GLY A C 1
ATOM 707 O O . GLY A 1 86 ? 1.000 1.356 -21.816 1.00 78.56 86 GLY A O 1
ATOM 708 N N . THR A 1 87 ? -0.497 -0.239 -21.313 1.00 83.81 87 THR A N 1
ATOM 709 C CA . THR A 1 87 ? 0.435 -1.230 -20.768 1.00 83.81 87 THR A CA 1
ATOM 710 C 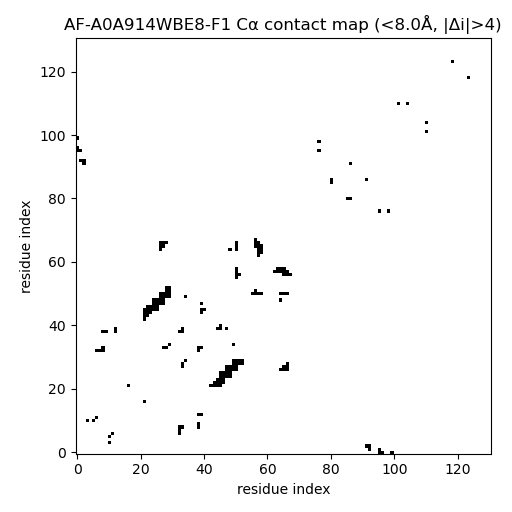C . THR A 1 87 ? 0.052 -2.605 -21.294 1.00 83.81 87 THR A C 1
ATOM 712 O O . THR A 1 87 ? -1.109 -2.835 -21.621 1.00 83.81 87 THR A O 1
ATOM 715 N N . CYS A 1 88 ? 1.019 -3.514 -21.392 1.00 87.31 88 CYS A N 1
ATOM 716 C CA . CYS A 1 88 ? 0.735 -4.920 -21.665 1.00 87.31 88 CYS A CA 1
ATOM 717 C C . CYS A 1 88 ? 0.248 -5.603 -20.381 1.00 87.31 88 CYS A C 1
ATOM 719 O O . CYS A 1 88 ? 0.943 -5.530 -19.367 1.00 87.31 88 CYS A O 1
ATOM 721 N N . ASP A 1 89 ? -0.890 -6.296 -20.436 1.00 86.38 89 ASP A N 1
ATOM 722 C CA . ASP A 1 89 ? -1.441 -7.018 -19.280 1.00 86.38 89 ASP A CA 1
ATOM 723 C C . ASP A 1 89 ? -0.479 -8.105 -18.775 1.00 86.38 89 ASP A C 1
ATOM 725 O O . ASP A 1 89 ? -0.322 -8.284 -17.575 1.00 86.38 89 ASP A O 1
ATOM 729 N N . ALA A 1 90 ? 0.270 -8.754 -19.676 1.00 90.19 90 ALA A N 1
ATOM 730 C CA . ALA A 1 90 ? 1.232 -9.805 -19.322 1.00 90.19 90 ALA A CA 1
ATOM 731 C C . ALA A 1 90 ? 2.416 -9.326 -18.453 1.00 90.19 90 ALA A C 1
ATOM 733 O O . ALA A 1 90 ? 3.195 -10.150 -17.981 1.00 90.19 90 ALA A O 1
ATOM 734 N N . HIS A 1 91 ? 2.585 -8.010 -18.288 1.00 88.38 91 HIS A N 1
ATOM 735 C CA . HIS A 1 91 ? 3.664 -7.394 -17.509 1.00 88.38 91 HIS A CA 1
ATOM 736 C C . HIS A 1 91 ? 3.135 -6.361 -16.500 1.00 88.38 91 HIS A C 1
ATOM 738 O O . HIS A 1 91 ? 3.866 -5.464 -16.068 1.00 88.38 91 HIS A O 1
ATOM 744 N N . PHE A 1 92 ? 1.844 -6.419 -16.161 1.00 90.25 92 PHE A N 1
ATOM 745 C CA . PHE A 1 92 ? 1.226 -5.421 -15.293 1.00 90.25 92 PHE A CA 1
ATOM 746 C C . PHE A 1 92 ? 1.852 -5.394 -13.890 1.00 90.25 92 PHE A C 1
ATOM 748 O O . PHE A 1 92 ? 2.225 -4.323 -13.391 1.00 90.25 92 PHE A O 1
ATOM 755 N N . ASP A 1 93 ?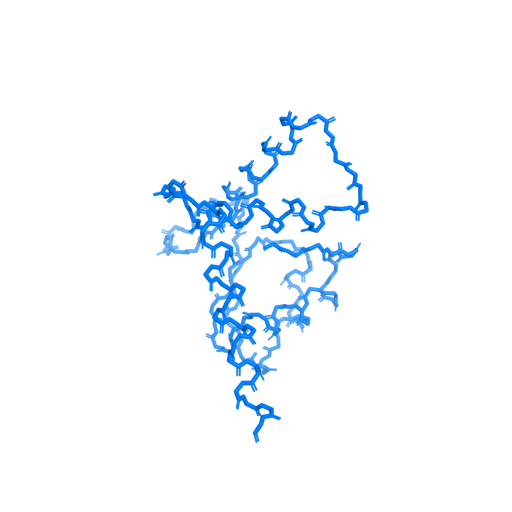 2.070 -6.571 -13.308 1.00 91.00 93 ASP A N 1
ATOM 756 C CA . ASP A 1 93 ? 2.800 -6.801 -12.060 1.00 91.00 93 ASP A CA 1
ATOM 757 C C . ASP A 1 93 ? 4.175 -6.105 -12.008 1.00 91.00 93 ASP A C 1
ATOM 759 O O . ASP A 1 93 ? 4.565 -5.502 -11.001 1.00 91.00 93 ASP A O 1
ATOM 763 N N . SER A 1 94 ? 4.899 -6.125 -13.122 1.00 90.50 94 SER A N 1
ATOM 764 C CA . SER A 1 94 ? 6.256 -5.615 -13.260 1.00 90.50 94 SER A CA 1
ATOM 765 C C . SER A 1 94 ? 6.242 -4.094 -13.395 1.00 90.50 94 SER A C 1
ATOM 767 O O . SER A 1 94 ? 7.072 -3.415 -12.786 1.00 90.50 94 SER A O 1
ATOM 769 N N . TYR A 1 95 ? 5.243 -3.522 -14.077 1.00 90.94 95 TYR A N 1
ATOM 770 C CA . TYR A 1 95 ? 5.031 -2.071 -14.087 1.00 90.94 95 TYR A CA 1
ATOM 771 C C . TYR A 1 95 ? 4.640 -1.515 -12.711 1.00 90.94 95 TYR A C 1
ATOM 773 O O . TYR A 1 95 ? 5.070 -0.407 -12.363 1.00 90.94 95 TYR A O 1
ATOM 781 N N . LEU A 1 96 ? 3.836 -2.256 -11.936 1.00 92.12 96 LEU A N 1
ATOM 782 C CA . LEU A 1 96 ? 3.496 -1.912 -10.552 1.00 92.12 96 LEU A CA 1
ATOM 783 C C . LEU A 1 96 ? 4.726 -1.987 -9.645 1.00 92.12 96 LEU A C 1
ATOM 785 O O . LEU A 1 96 ? 4.988 -1.038 -8.905 1.00 92.12 96 LEU A O 1
ATOM 789 N N . SER A 1 97 ? 5.493 -3.073 -9.740 1.00 91.06 97 SER A N 1
ATOM 790 C CA . SER A 1 97 ? 6.725 -3.285 -8.972 1.00 91.06 97 SER A CA 1
ATOM 791 C C . SER A 1 97 ? 7.741 -2.175 -9.222 1.00 91.06 97 SER A C 1
ATOM 793 O O . SER A 1 97 ? 8.279 -1.590 -8.284 1.00 91.06 97 SER A O 1
ATOM 795 N N . GLU A 1 98 ? 7.948 -1.813 -10.487 1.00 90.25 98 GLU A N 1
ATOM 796 C CA . GLU A 1 98 ? 8.861 -0.740 -10.869 1.00 90.25 98 GLU A CA 1
ATOM 797 C C . GLU A 1 98 ? 8.383 0.635 -10.377 1.00 90.25 98 GLU A C 1
ATOM 799 O O . GLU A 1 98 ? 9.188 1.419 -9.869 1.00 90.25 98 GLU A O 1
ATOM 804 N N . PHE A 1 99 ? 7.072 0.912 -10.441 1.00 91.06 99 PHE A N 1
ATOM 805 C CA . PHE A 1 99 ? 6.511 2.141 -9.876 1.00 91.06 99 PHE A CA 1
ATOM 806 C C . PHE A 1 99 ? 6.734 2.211 -8.360 1.00 91.06 99 PHE A C 1
ATOM 808 O O . PHE A 1 99 ? 7.188 3.239 -7.862 1.00 91.06 99 PHE A O 1
ATOM 815 N N . MET A 1 100 ? 6.435 1.129 -7.633 1.00 91.19 100 MET A N 1
ATOM 816 C CA . MET A 1 100 ? 6.637 1.061 -6.183 1.00 91.19 100 MET A CA 1
ATOM 817 C C . MET A 1 100 ? 8.099 1.282 -5.816 1.00 91.19 100 MET A C 1
ATOM 819 O O . MET A 1 100 ? 8.387 2.062 -4.913 1.00 91.19 100 MET A O 1
ATOM 823 N N . PHE A 1 101 ? 9.013 0.628 -6.536 1.00 88.00 101 PHE A N 1
ATOM 824 C CA . PHE A 1 101 ? 10.446 0.775 -6.327 1.00 88.00 101 PHE A CA 1
ATOM 825 C C . PHE A 1 101 ? 10.882 2.237 -6.461 1.00 88.00 101 PHE A C 1
ATOM 827 O O . PHE A 1 101 ? 11.520 2.772 -5.558 1.00 88.00 101 PHE A O 1
ATOM 834 N N . ARG A 1 102 ? 10.484 2.919 -7.543 1.00 86.81 102 ARG A N 1
ATOM 835 C CA . ARG A 1 102 ? 10.829 4.336 -7.732 1.00 86.81 102 ARG A CA 1
ATOM 836 C C . ARG A 1 102 ? 10.219 5.238 -6.673 1.00 86.81 102 ARG A C 1
ATOM 838 O O . ARG A 1 102 ? 10.908 6.116 -6.176 1.00 86.81 102 ARG A O 1
ATOM 845 N N . TYR A 1 103 ? 8.959 5.006 -6.313 1.00 86.81 103 TYR A N 1
ATOM 846 C CA . TYR A 1 103 ? 8.272 5.813 -5.307 1.00 86.81 103 TYR A CA 1
ATOM 847 C C . TYR A 1 103 ? 8.938 5.709 -3.924 1.00 86.81 103 TYR A C 1
ATOM 849 O O . TYR A 1 103 ? 8.952 6.678 -3.175 1.00 86.81 103 TYR A O 1
ATOM 857 N N . MET A 1 104 ? 9.494 4.545 -3.571 1.00 84.62 104 MET A N 1
ATOM 858 C CA . MET A 1 104 ? 10.174 4.335 -2.283 1.00 84.62 104 MET A CA 1
ATOM 859 C C . MET A 1 104 ? 11.625 4.840 -2.253 1.00 84.62 104 MET A C 1
ATOM 861 O O . MET A 1 104 ? 12.182 5.002 -1.169 1.00 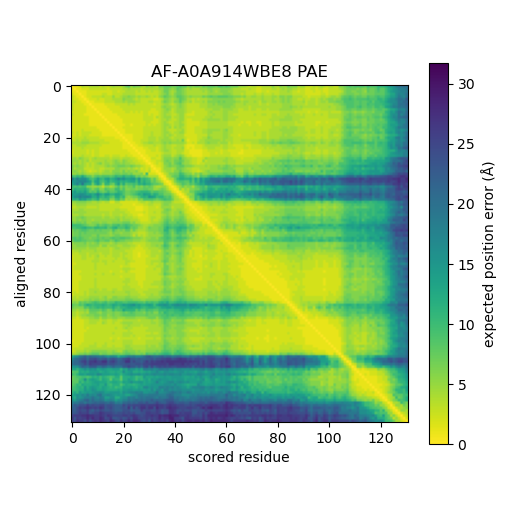84.62 104 MET A O 1
ATOM 865 N N . HIS A 1 105 ? 12.251 5.057 -3.411 1.00 79.25 105 HIS A N 1
ATOM 866 C CA . HIS A 1 105 ? 13.689 5.324 -3.533 1.00 79.25 105 HIS A CA 1
ATOM 867 C C . HIS A 1 105 ? 13.992 6.615 -4.305 1.00 79.25 105 HIS A C 1
ATOM 869 O O . HIS A 1 105 ? 14.930 6.664 -5.108 1.00 79.25 105 HIS A O 1
ATOM 875 N N . ASP A 1 106 ? 13.187 7.651 -4.078 1.00 69.00 106 ASP A N 1
ATOM 876 C CA . ASP A 1 106 ? 13.340 8.931 -4.764 1.00 69.00 106 ASP A CA 1
ATOM 877 C C . ASP A 1 106 ? 14.649 9.642 -4.351 1.00 69.00 106 ASP A C 1
ATOM 879 O O . ASP A 1 106 ? 15.030 9.639 -3.182 1.00 69.00 106 ASP A O 1
ATOM 883 N N . GLU A 1 107 ? 15.347 10.218 -5.337 1.00 59.56 107 GLU A N 1
ATOM 884 C CA . GLU A 1 107 ? 16.591 11.013 -5.217 1.00 59.56 107 GLU A CA 1
ATOM 885 C C . GLU A 1 107 ? 17.925 10.329 -4.831 1.00 59.56 107 GLU A C 1
ATOM 887 O O . GLU A 1 107 ? 18.707 10.840 -4.028 1.00 59.56 107 GLU A O 1
ATOM 892 N N . SER A 1 108 ? 18.337 9.264 -5.522 1.00 57.06 108 SER A N 1
ATOM 893 C CA . SER A 1 108 ? 19.787 9.054 -5.691 1.00 57.06 108 SER A CA 1
ATOM 894 C C . SER A 1 108 ? 20.116 8.639 -7.113 1.00 57.06 108 SER A C 1
ATOM 896 O O . SER A 1 108 ? 19.412 7.840 -7.726 1.00 57.06 108 SER A O 1
ATOM 898 N N . ALA A 1 109 ? 21.191 9.208 -7.656 1.00 56.56 109 ALA A N 1
ATOM 899 C CA . ALA A 1 109 ? 21.618 9.124 -9.052 1.00 56.56 109 ALA A CA 1
ATOM 900 C C . ALA A 1 109 ? 21.926 7.700 -9.577 1.00 56.56 109 ALA A C 1
ATOM 902 O O . ALA A 1 109 ? 22.538 7.553 -10.631 1.00 56.56 109 ALA A O 1
ATOM 903 N N . THR A 1 110 ? 21.526 6.635 -8.876 1.00 71.31 110 THR A N 1
ATOM 904 C CA . THR A 1 110 ? 21.788 5.247 -9.257 1.00 71.31 110 THR A CA 1
ATOM 905 C C . THR A 1 110 ? 20.663 4.297 -8.812 1.00 71.31 110 THR A C 1
ATOM 907 O O . THR A 1 110 ? 20.881 3.414 -7.991 1.00 71.31 110 THR A O 1
ATOM 910 N N . TRP A 1 111 ? 19.461 4.371 -9.404 1.00 74.31 111 TRP A N 1
ATOM 911 C CA . TRP A 1 111 ? 18.465 3.283 -9.251 1.00 74.31 111 TRP A CA 1
ATOM 912 C C . TRP A 1 111 ? 19.065 1.911 -9.572 1.00 74.31 111 TRP A C 1
ATOM 914 O O . TRP A 1 111 ? 18.812 0.932 -8.878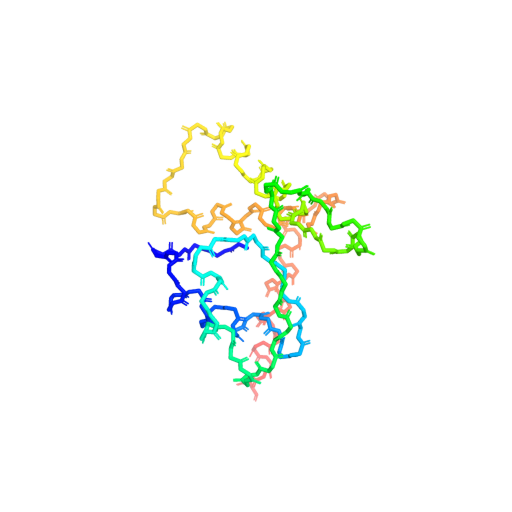 1.00 74.31 111 TRP A O 1
ATOM 924 N N . PHE A 1 112 ? 19.936 1.867 -10.582 1.00 75.00 112 PHE A N 1
ATOM 925 C CA . PHE A 1 112 ? 20.724 0.686 -10.912 1.00 75.00 112 PHE A CA 1
ATOM 926 C C . PHE A 1 112 ? 21.656 0.254 -9.767 1.00 75.00 112 PHE A C 1
ATOM 928 O O . PHE A 1 112 ? 21.756 -0.932 -9.477 1.00 75.00 112 PHE A O 1
ATOM 935 N N . GLY A 1 113 ? 22.289 1.206 -9.077 1.00 77.94 113 GLY A N 1
ATOM 936 C CA . GLY A 1 113 ? 23.131 0.944 -7.908 1.00 77.94 113 GLY A CA 1
ATOM 937 C C . GLY A 1 113 ? 22.336 0.396 -6.725 1.00 77.94 113 GLY A C 1
ATOM 938 O O . GLY A 1 113 ? 22.777 -0.555 -6.088 1.00 77.94 113 GLY A O 1
ATOM 939 N N . VAL A 1 114 ? 21.131 0.920 -6.484 1.00 78.75 114 VAL A N 1
ATOM 940 C CA . VAL A 1 114 ? 20.214 0.390 -5.464 1.00 78.75 114 VAL A CA 1
ATOM 941 C C . VAL A 1 114 ? 19.802 -1.041 -5.814 1.00 78.75 114 VAL A C 1
ATOM 943 O O . VAL A 1 114 ? 19.933 -1.931 -4.981 1.00 78.75 114 VAL A O 1
ATOM 946 N N . ILE A 1 115 ? 19.388 -1.305 -7.056 1.00 79.88 115 ILE A N 1
ATOM 947 C CA . ILE A 1 115 ? 19.032 -2.662 -7.506 1.00 79.88 115 ILE A CA 1
ATOM 948 C C . ILE A 1 115 ? 20.216 -3.626 -7.338 1.00 79.88 115 ILE A C 1
ATOM 950 O O . ILE A 1 115 ? 20.052 -4.705 -6.772 1.00 79.88 115 ILE A O 1
ATOM 954 N N . LEU A 1 116 ? 21.418 -3.233 -7.771 1.00 79.31 116 LEU A N 1
ATOM 955 C CA . LEU A 1 116 ? 22.631 -4.036 -7.600 1.00 79.31 116 LEU A CA 1
ATOM 956 C C . LEU A 1 116 ? 22.958 -4.294 -6.124 1.00 79.31 116 LEU A C 1
ATOM 958 O O . LEU A 1 116 ? 23.311 -5.417 -5.765 1.00 79.31 116 LEU A O 1
ATOM 962 N N . TYR A 1 117 ? 22.819 -3.288 -5.260 1.00 82.12 117 TYR A N 1
ATOM 963 C CA . TYR A 1 117 ? 22.998 -3.438 -3.817 1.00 82.12 117 TYR A CA 1
ATOM 964 C C . TYR A 1 117 ? 22.045 -4.500 -3.249 1.00 82.12 117 TYR A C 1
ATOM 966 O O . TYR A 1 117 ? 22.491 -5.422 -2.570 1.00 82.12 117 TYR A O 1
ATOM 974 N N . TRP A 1 118 ? 20.756 -4.445 -3.585 1.00 77.12 118 TRP A N 1
ATOM 975 C CA . TRP A 1 118 ? 19.782 -5.433 -3.110 1.00 77.12 118 TRP A CA 1
ATOM 976 C C . TRP A 1 118 ? 20.042 -6.838 -3.656 1.00 77.12 118 TRP A C 1
ATOM 978 O O . TRP A 1 118 ? 19.989 -7.796 -2.887 1.00 77.12 118 TRP A O 1
ATOM 988 N N . ILE A 1 119 ? 20.379 -6.976 -4.944 1.00 80.69 119 ILE A N 1
ATOM 989 C CA . ILE A 1 119 ? 20.732 -8.276 -5.536 1.00 80.69 119 ILE A CA 1
ATOM 990 C C . ILE A 1 119 ? 21.958 -8.856 -4.823 1.00 80.69 119 ILE A C 1
ATOM 992 O O . ILE A 1 119 ? 21.943 -9.999 -4.373 1.00 80.69 119 ILE A O 1
ATOM 996 N N . THR A 1 120 ? 23.015 -8.064 -4.659 1.00 81.69 120 THR A N 1
ATOM 997 C CA . THR A 1 120 ? 24.222 -8.538 -3.975 1.00 81.69 120 THR A CA 1
ATOM 998 C C . THR A 1 120 ? 23.937 -8.911 -2.524 1.00 81.69 120 THR A C 1
ATOM 1000 O O . THR A 1 120 ? 24.368 -9.972 -2.098 1.00 81.69 120 THR A O 1
ATOM 1003 N N . HIS A 1 121 ? 23.156 -8.145 -1.768 1.00 74.25 121 HIS A N 1
ATOM 1004 C CA . HIS A 1 121 ? 22.927 -8.449 -0.352 1.00 74.25 121 HIS A CA 1
ATOM 1005 C C . HIS A 1 121 ? 21.976 -9.631 -0.134 1.00 74.25 121 HIS A C 1
ATOM 1007 O O . HIS A 1 121 ? 22.249 -10.464 0.723 1.00 74.25 121 HIS A O 1
ATOM 1013 N N . GLN A 1 122 ? 20.903 -9.750 -0.919 1.00 71.69 122 GLN A N 1
ATOM 1014 C CA . GLN A 1 122 ? 19.933 -10.844 -0.779 1.00 71.69 122 GLN A CA 1
ATOM 1015 C C . GLN A 1 122 ? 20.499 -12.184 -1.273 1.00 71.69 122 GLN A C 1
ATOM 1017 O O . GLN A 1 122 ? 20.346 -13.206 -0.606 1.00 71.69 122 GLN A O 1
ATOM 1022 N N . TYR A 1 123 ? 21.212 -12.190 -2.404 1.00 64.38 123 TYR A N 1
ATOM 1023 C CA . TYR A 1 123 ? 21.714 -13.431 -3.005 1.00 64.38 123 TYR A CA 1
ATOM 1024 C C . TYR A 1 123 ? 23.115 -13.839 -2.515 1.00 64.38 123 TYR A C 1
ATOM 1026 O O . TYR A 1 123 ? 23.434 -15.026 -2.544 1.00 64.38 123 TYR A O 1
ATOM 1034 N N . THR A 1 124 ? 23.937 -12.918 -1.986 1.00 57.78 124 THR A N 1
ATOM 1035 C CA . THR A 1 124 ? 25.204 -13.297 -1.316 1.00 57.78 124 THR A CA 1
ATOM 1036 C C . THR A 1 124 ? 24.939 -13.948 0.041 1.00 57.78 124 THR A C 1
ATOM 1038 O O . THR A 1 124 ? 25.608 -14.916 0.392 1.00 57.78 124 THR A O 1
ATOM 1041 N N . PHE A 1 125 ? 23.922 -13.491 0.785 1.00 52.81 125 PHE A N 1
ATOM 1042 C CA . PHE A 1 125 ? 23.519 -14.141 2.039 1.00 52.81 125 PHE A CA 1
ATOM 1043 C C . PHE A 1 125 ? 22.997 -15.566 1.811 1.00 52.81 125 PHE A C 1
ATOM 1045 O O . PHE A 1 125 ? 23.260 -16.456 2.617 1.00 52.81 125 PHE A O 1
ATOM 1052 N N . MET A 1 126 ? 22.309 -15.800 0.688 1.00 53.00 126 MET A N 1
ATOM 1053 C CA . MET A 1 126 ? 21.795 -17.123 0.337 1.00 53.00 126 MET A CA 1
ATOM 1054 C C . MET A 1 126 ? 22.919 -18.120 0.014 1.00 53.00 126 MET A C 1
ATOM 1056 O O . MET A 1 126 ? 22.813 -19.275 0.404 1.00 53.00 126 MET A O 1
ATOM 1060 N N . LEU A 1 127 ? 24.018 -17.675 -0.610 1.00 49.16 127 LEU A N 1
ATOM 1061 C CA . LEU A 1 127 ? 25.195 -18.517 -0.876 1.00 49.16 127 LEU A CA 1
ATOM 1062 C C . LEU A 1 127 ? 25.966 -18.899 0.399 1.00 49.16 127 LEU A C 1
ATOM 1064 O O . LEU A 1 127 ? 26.492 -20.004 0.473 1.00 49.16 127 LEU A O 1
ATOM 1068 N N . ILE A 1 128 ? 26.013 -18.018 1.405 1.00 52.56 128 ILE A N 1
ATOM 1069 C CA . ILE A 1 128 ? 26.722 -18.276 2.672 1.00 52.56 128 ILE A CA 1
ATOM 1070 C C . ILE A 1 128 ? 25.921 -19.208 3.596 1.00 52.56 128 ILE A C 1
ATOM 1072 O O . ILE A 1 128 ? 26.514 -19.963 4.352 1.00 52.56 128 ILE A O 1
ATOM 1076 N N . LEU A 1 129 ? 24.586 -19.193 3.534 1.00 48.56 129 LEU A N 1
ATOM 1077 C CA . LEU A 1 129 ? 23.733 -20.060 4.364 1.00 48.56 129 LEU A CA 1
ATOM 1078 C C . LEU A 1 129 ? 23.552 -21.483 3.806 1.00 48.56 129 LEU A C 1
ATOM 1080 O O . LEU A 1 129 ? 22.990 -22.335 4.492 1.00 48.56 129 LEU A O 1
ATOM 1084 N N . THR A 1 130 ? 24.003 -21.747 2.577 1.00 50.34 130 THR A N 1
ATOM 1085 C CA . THR A 1 130 ? 23.932 -23.071 1.930 1.00 50.34 130 THR A CA 1
ATOM 1086 C C . THR A 1 130 ? 25.281 -23.796 1.827 1.00 50.34 130 THR A C 1
ATOM 1088 O O . THR A 1 130 ? 25.332 -24.863 1.215 1.00 50.34 130 THR A O 1
ATOM 1091 N N . MET A 1 131 ? 26.359 -23.235 2.391 1.00 48.53 131 MET A N 1
ATOM 1092 C CA . MET A 1 131 ? 27.679 -23.875 2.533 1.00 48.53 131 MET A CA 1
ATOM 1093 C C . MET A 1 131 ? 27.961 -24.202 3.997 1.00 48.53 131 MET A C 1
ATOM 1095 O O . MET A 1 131 ? 28.573 -25.266 4.234 1.00 48.53 131 MET A O 1
#

pLDDT: mean 82.19, std 11.83, range [48.53, 94.5]

Radius of gyration: 18.54 Å; Cα contacts (8 Å, |Δi|>4): 99; chains: 1; bounding box: 48×38×39 Å

Mean predicted aligned error: 8.43 Å

Sequence (131 aa):
MVEVDRRDAATLMPIIQQWVLPGSRVITDQWGAYMAAQEFPANPQYTHVAVNHTLHFVDRNDPTINTNMVEGFWSHSKQKFRWMRGTCDAHFDSYLSEFMFRYMHDESATWFGVILYWITHQYTFMLILTM